Protein AF-A0A410QCZ5-F1 (afdb_monomer_lite)

Radius of gyration: 22.06 Å; chains: 1; bounding box: 44×30×54 Å

Organism: NCBI:txid2507161

pLDDT: mean 86.1, std 10.55, range [38.12, 95.69]

Foldseek 3Di:
DPLPQDALVNLVPDDPVCNVVSLVSHDPVSVVVNVVPDDPPDDDPPDDDDDPPNVVVVVVVVQVCCCVPPVDHD

Secondary structure (DSSP, 8-state):
----PBPHHHHHTS-HHHHHHHHTTB-HHHHHHHHHHS--S---TT--PPPTTHHHHHHHHHHHHHHHHH----

Structure (mmCIF, N/CA/C/O backbone):
data_AF-A0A410QCZ5-F1
#
_entry.id   AF-A0A410QCZ5-F1
#
loop_
_atom_site.group_PDB
_atom_site.id
_atom_site.type_symbol
_atom_site.label_atom_id
_atom_site.label_alt_id
_atom_site.label_comp_id
_atom_site.label_asym_id
_atom_site.label_entity_id
_atom_site.label_seq_id
_atom_site.pdbx_PDB_ins_code
_atom_site.Cartn_x
_atom_site.Cartn_y
_atom_site.Cartn_z
_atom_site.occupancy
_atom_site.B_iso_or_equiv
_atom_site.auth_seq_id
_atom_site.auth_comp_id
_atom_site.auth_asym_id
_atom_site.auth_atom_id
_atom_site.pdbx_PDB_model_num
ATOM 1 N N . MET A 1 1 ? 21.275 -14.218 -27.012 1.00 38.12 1 MET A N 1
ATOM 2 C CA . MET A 1 1 ? 21.155 -12.923 -26.306 1.00 38.12 1 MET A CA 1
ATOM 3 C C . MET A 1 1 ? 21.069 -13.218 -24.820 1.00 38.12 1 MET A C 1
ATOM 5 O O . MET A 1 1 ? 20.241 -14.036 -24.441 1.00 38.12 1 MET A O 1
ATOM 9 N N . ASN A 1 2 ? 21.957 -12.647 -24.003 1.00 46.88 2 ASN A N 1
ATOM 10 C CA . ASN A 1 2 ? 21.925 -12.824 -22.550 1.00 46.88 2 ASN A CA 1
ATOM 11 C C . ASN A 1 2 ? 20.617 -12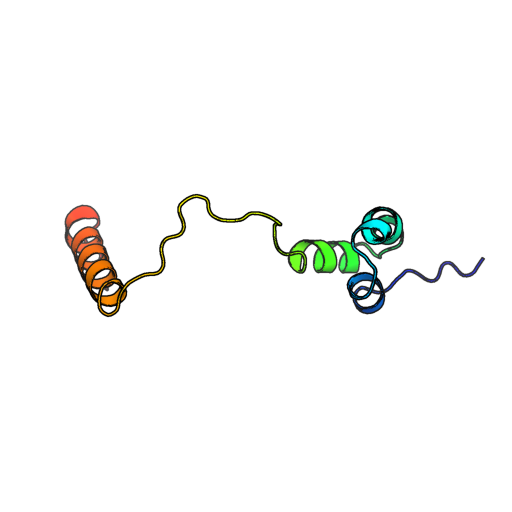.232 -22.010 1.00 46.88 2 ASN A C 1
ATOM 13 O O . ASN A 1 2 ? 20.505 -11.018 -21.860 1.00 46.88 2 ASN A O 1
ATOM 17 N N . ASN A 1 3 ? 19.629 -13.088 -21.739 1.00 57.72 3 ASN A N 1
ATOM 18 C CA . ASN A 1 3 ? 18.372 -12.734 -21.078 1.00 57.72 3 ASN A CA 1
ATOM 19 C C . ASN A 1 3 ? 18.640 -12.463 -19.593 1.00 57.72 3 ASN A C 1
ATOM 21 O O . ASN A 1 3 ? 18.201 -13.210 -18.718 1.00 57.72 3 ASN A O 1
ATOM 25 N N . LYS A 1 4 ? 19.420 -11.421 -19.298 1.00 69.56 4 LYS A N 1
ATOM 26 C CA . LYS A 1 4 ? 19.617 -10.980 -17.923 1.00 69.56 4 LYS A CA 1
ATOM 27 C C . LYS A 1 4 ? 18.303 -10.347 -17.467 1.00 69.56 4 LYS A C 1
ATOM 29 O O . LYS A 1 4 ? 17.945 -9.262 -17.919 1.00 69.56 4 LYS A O 1
ATOM 34 N N . LYS A 1 5 ? 17.553 -11.083 -16.645 1.00 79.69 5 LYS A N 1
ATOM 35 C CA . LYS A 1 5 ? 16.341 -10.577 -15.995 1.00 79.69 5 LYS A CA 1
ATOM 36 C C . LYS A 1 5 ? 16.728 -9.421 -15.075 1.00 79.69 5 LYS A C 1
ATOM 38 O O . LYS A 1 5 ? 17.769 -9.478 -14.423 1.00 79.69 5 LYS A O 1
ATOM 43 N N . LEU A 1 6 ? 15.901 -8.383 -15.071 1.00 87.06 6 LEU A N 1
ATOM 44 C CA . LEU A 1 6 ? 16.060 -7.242 -14.176 1.00 87.06 6 LEU A CA 1
ATOM 45 C C . LEU A 1 6 ? 15.796 -7.714 -12.742 1.00 87.06 6 LEU A C 1
ATOM 47 O O . LEU A 1 6 ? 14.830 -8.445 -12.513 1.00 87.06 6 LEU A O 1
ATOM 51 N N . THR A 1 7 ? 16.640 -7.316 -11.796 1.00 90.50 7 THR A N 1
ATOM 52 C CA . THR A 1 7 ? 16.413 -7.611 -10.375 1.00 90.50 7 THR A CA 1
ATOM 53 C C . THR A 1 7 ? 15.447 -6.604 -9.750 1.00 90.50 7 THR A C 1
ATOM 55 O O . THR A 1 7 ? 15.279 -5.485 -10.242 1.00 90.50 7 THR A O 1
ATOM 58 N N . PHE A 1 8 ? 14.829 -6.975 -8.628 1.00 89.56 8 PHE A N 1
ATOM 59 C CA . PHE A 1 8 ? 13.967 -6.070 -7.863 1.00 89.56 8 PHE A CA 1
ATOM 60 C C . PHE A 1 8 ? 14.682 -4.768 -7.445 1.00 89.56 8 PHE A C 1
ATOM 62 O O . PHE A 1 8 ? 14.116 -3.684 -7.579 1.00 89.56 8 PHE A O 1
ATOM 69 N N . GLU A 1 9 ? 15.936 -4.845 -6.991 1.00 90.00 9 GLU A N 1
ATOM 70 C CA . GLU A 1 9 ? 16.698 -3.663 -6.558 1.00 90.00 9 GLU A CA 1
ATOM 71 C C . GLU A 1 9 ? 17.001 -2.697 -7.707 1.00 90.00 9 GLU A C 1
ATOM 73 O O . GLU A 1 9 ? 16.941 -1.479 -7.530 1.00 90.00 9 GLU A O 1
ATOM 78 N N . GLU A 1 10 ? 17.313 -3.227 -8.892 1.00 90.88 10 GLU A N 1
ATOM 79 C CA . GLU A 1 10 ? 17.506 -2.420 -10.098 1.00 90.88 10 GLU A CA 1
ATOM 80 C C . GLU A 1 10 ? 16.184 -1.773 -10.534 1.00 90.88 10 GLU A C 1
ATOM 82 O O . GLU A 1 10 ? 16.163 -0.594 -10.877 1.00 90.88 10 GLU A O 1
ATOM 87 N N . PHE A 1 11 ? 15.069 -2.505 -10.446 1.00 90.88 11 PHE A N 1
ATOM 88 C CA . PHE A 1 11 ? 13.736 -1.997 -10.772 1.00 90.88 11 PHE A CA 1
ATOM 89 C C . PHE A 1 11 ? 13.286 -0.849 -9.860 1.00 90.88 11 PHE A C 1
ATOM 91 O O . PHE A 1 11 ? 12.733 0.141 -10.340 1.00 90.88 11 PHE A O 1
ATOM 98 N N . MET A 1 12 ? 13.543 -0.936 -8.552 1.00 88.56 12 MET A N 1
ATOM 99 C CA . MET A 1 12 ? 13.130 0.101 -7.596 1.00 88.56 12 MET A CA 1
ATOM 100 C C . MET A 1 12 ? 13.866 1.433 -7.782 1.00 88.56 12 MET A C 1
ATOM 102 O O . MET A 1 12 ? 13.356 2.468 -7.354 1.00 88.56 12 MET A O 1
ATOM 106 N N . LYS A 1 13 ? 15.030 1.420 -8.442 1.00 90.56 13 LYS A N 1
ATOM 107 C CA . LYS A 1 13 ? 15.815 2.620 -8.766 1.00 90.56 13 LYS A CA 1
ATOM 108 C C . LYS A 1 13 ? 15.349 3.323 -10.045 1.00 90.56 13 LYS A C 1
ATOM 110 O O . LYS A 1 13 ? 15.796 4.438 -10.301 1.00 90.56 13 LYS A O 1
ATOM 115 N N . LEU A 1 14 ? 14.485 2.695 -10.846 1.00 90.06 14 LEU A N 1
ATOM 116 C CA . LEU A 1 14 ? 14.005 3.282 -12.096 1.00 90.06 14 LEU A CA 1
ATOM 117 C C . LEU A 1 14 ? 13.005 4.425 -11.848 1.00 90.06 14 LEU A C 1
ATOM 119 O O . LEU A 1 14 ? 12.228 4.367 -10.888 1.00 90.06 14 LEU A O 1
ATOM 123 N N . PRO A 1 15 ? 12.953 5.430 -12.738 1.00 88.44 15 PRO A N 1
ATOM 124 C CA . PRO A 1 15 ? 11.863 6.401 -12.773 1.00 88.44 15 PRO A CA 1
ATOM 125 C C . PRO A 1 15 ? 10.504 5.716 -12.985 1.00 88.44 15 PRO A C 1
ATOM 127 O O . PRO A 1 15 ? 10.403 4.740 -13.726 1.00 88.44 15 PRO A O 1
ATOM 130 N N . GLU A 1 16 ? 9.430 6.248 -12.392 1.00 83.44 16 GLU A N 1
ATOM 131 C CA . GLU A 1 16 ? 8.089 5.634 -12.466 1.00 83.44 16 GLU A CA 1
ATOM 132 C C . GLU A 1 16 ? 7.590 5.454 -13.912 1.00 83.44 16 GLU A C 1
ATOM 134 O O . GLU A 1 16 ? 6.976 4.444 -14.244 1.00 83.44 16 GLU A O 1
ATOM 139 N N . GLN A 1 17 ? 7.934 6.398 -14.792 1.00 87.31 17 GLN A N 1
ATOM 140 C CA . GLN A 1 17 ? 7.604 6.367 -16.222 1.00 87.31 17 GLN A CA 1
ATOM 141 C C . GLN A 1 17 ? 8.241 5.171 -16.953 1.00 87.31 17 GLN A C 1
ATOM 143 O O . GLN A 1 17 ? 7.673 4.665 -17.918 1.00 87.31 17 GLN A O 1
ATOM 148 N N . GLU A 1 18 ? 9.394 4.687 -16.483 1.00 89.50 18 GLU A N 1
ATOM 149 C CA . GLU A 1 18 ? 10.134 3.568 -17.082 1.00 89.50 18 GLU A CA 1
ATOM 150 C C . GLU A 1 18 ? 9.765 2.213 -16.459 1.00 89.50 18 GLU A C 1
ATOM 152 O O . GLU A 1 18 ? 9.954 1.158 -17.078 1.00 89.50 18 GLU A O 1
ATOM 157 N N . LYS A 1 19 ? 9.189 2.219 -15.248 1.00 88.81 19 LYS A N 1
ATOM 158 C CA . LYS A 1 19 ? 8.814 0.996 -14.526 1.00 88.81 19 LYS A CA 1
ATOM 159 C C . LYS A 1 19 ? 7.783 0.155 -15.270 1.00 88.81 19 LYS A C 1
ATOM 161 O O . LYS A 1 19 ? 7.838 -1.065 -15.170 1.00 88.81 19 LYS A O 1
ATOM 166 N N . GLY A 1 20 ? 6.886 0.761 -16.051 1.00 86.75 20 GLY A N 1
ATOM 167 C CA . GLY A 1 20 ? 5.861 0.024 -16.801 1.00 86.75 20 GLY A CA 1
ATOM 168 C C . GLY A 1 20 ? 6.448 -1.028 -17.752 1.00 86.75 20 GLY A C 1
ATOM 169 O O . GLY A 1 20 ? 6.077 -2.202 -17.702 1.00 86.75 20 GLY A O 1
ATOM 170 N N . GLU A 1 21 ? 7.419 -0.632 -18.578 1.00 89.75 21 GLU A N 1
ATOM 171 C CA . GLU A 1 21 ? 8.094 -1.552 -19.503 1.00 89.75 21 GLU A CA 1
ATOM 172 C C . GLU A 1 21 ? 9.143 -2.423 -18.799 1.00 89.75 21 GLU A C 1
ATOM 174 O O . GLU A 1 21 ? 9.320 -3.595 -19.145 1.00 89.75 21 GLU A O 1
ATOM 179 N N . ALA A 1 22 ? 9.813 -1.896 -17.771 1.00 90.31 22 ALA A N 1
ATOM 180 C CA . ALA A 1 22 ? 10.779 -2.657 -16.983 1.00 90.31 22 ALA A CA 1
ATOM 181 C C . ALA A 1 22 ? 10.135 -3.804 -16.183 1.00 90.31 22 ALA A C 1
ATOM 183 O O . ALA A 1 22 ? 10.745 -4.863 -16.035 1.00 90.31 22 ALA A O 1
ATOM 184 N N . TYR A 1 23 ? 8.882 -3.647 -15.744 1.00 90.56 23 TYR A N 1
ATOM 185 C CA . TYR A 1 23 ? 8.135 -4.666 -14.999 1.00 90.56 23 TYR A CA 1
ATOM 186 C C . TYR A 1 23 ? 7.976 -5.972 -15.790 1.00 90.56 23 TYR A C 1
ATOM 188 O O . TYR A 1 23 ? 8.028 -7.066 -15.228 1.00 90.56 23 TYR A O 1
ATOM 196 N N . LYS A 1 24 ? 7.863 -5.884 -17.123 1.00 90.00 24 LYS A N 1
ATOM 197 C CA . LYS A 1 24 ? 7.767 -7.056 -18.011 1.00 90.00 24 LYS A CA 1
ATOM 198 C C . LYS A 1 24 ? 9.052 -7.893 -18.029 1.00 90.00 24 LYS A C 1
ATOM 200 O O . LYS A 1 24 ? 9.002 -9.069 -18.380 1.00 90.00 24 LYS A O 1
ATOM 205 N N . LYS A 1 25 ? 10.190 -7.297 -17.654 1.00 91.38 25 LYS A N 1
ATOM 206 C CA . LYS A 1 25 ? 11.524 -7.923 -17.652 1.00 91.38 25 LYS A CA 1
ATOM 207 C C . LYS A 1 25 ? 11.910 -8.531 -16.296 1.00 91.38 25 LYS A C 1
ATOM 209 O O . LYS A 1 25 ? 12.976 -9.144 -16.199 1.00 91.38 25 LYS A O 1
ATOM 214 N N . LEU A 1 26 ? 11.070 -8.364 -15.272 1.00 90.81 26 LEU A N 1
ATOM 215 C CA . LEU A 1 26 ? 11.250 -8.964 -13.951 1.00 90.81 26 LEU A CA 1
ATOM 216 C C . LEU A 1 26 ? 10.949 -10.470 -13.967 1.00 90.81 26 LEU A C 1
ATOM 218 O O . LEU A 1 26 ? 10.140 -10.962 -14.763 1.00 90.81 26 LEU A O 1
ATOM 222 N N . SER A 1 27 ? 11.576 -11.200 -13.043 1.00 92.25 27 SER A N 1
ATOM 223 C CA . SER A 1 27 ? 11.124 -12.541 -12.662 1.00 92.25 27 SER A CA 1
ATOM 224 C C . SER A 1 27 ? 9.744 -12.475 -11.988 1.00 92.25 27 SER A C 1
ATOM 226 O O . SER A 1 27 ? 9.341 -11.416 -11.511 1.00 92.25 27 SER A O 1
ATOM 228 N N . ASP A 1 28 ? 9.001 -13.582 -11.928 1.00 92.06 28 ASP A N 1
ATOM 229 C CA . ASP A 1 28 ? 7.678 -13.568 -11.284 1.00 92.06 28 ASP A CA 1
ATOM 230 C C . ASP A 1 28 ? 7.764 -13.306 -9.771 1.00 92.06 28 ASP A C 1
ATOM 232 O O . ASP A 1 28 ? 6.918 -12.606 -9.216 1.00 92.06 28 ASP A O 1
ATOM 236 N N . GLU A 1 29 ? 8.834 -13.771 -9.121 1.00 92.50 29 GLU A N 1
ATOM 237 C CA . GLU A 1 29 ? 9.123 -13.446 -7.721 1.00 92.50 29 GLU A CA 1
ATOM 238 C C . GLU A 1 29 ? 9.377 -11.941 -7.537 1.00 92.50 29 GLU A C 1
ATOM 240 O O . GLU A 1 29 ? 8.824 -11.308 -6.636 1.00 92.50 29 GLU A O 1
ATOM 245 N N . ASP A 1 30 ? 10.164 -11.327 -8.420 1.00 92.69 30 ASP A N 1
ATOM 246 C CA . ASP A 1 30 ? 10.458 -9.897 -8.323 1.00 92.69 30 ASP A CA 1
ATOM 247 C C . ASP A 1 30 ? 9.256 -9.028 -8.707 1.00 92.69 30 ASP A C 1
ATOM 249 O O . ASP A 1 30 ? 9.076 -7.953 -8.136 1.00 92.69 30 ASP A O 1
ATOM 253 N N . LYS A 1 31 ? 8.381 -9.495 -9.607 1.00 92.00 31 LYS A N 1
ATOM 254 C CA . LYS A 1 31 ? 7.086 -8.851 -9.890 1.00 92.00 31 LYS A CA 1
ATOM 255 C C . LYS A 1 31 ? 6.202 -8.798 -8.650 1.00 92.00 31 LYS A C 1
ATOM 257 O O . LYS A 1 31 ? 5.532 -7.786 -8.428 1.00 92.00 31 LYS A O 1
ATOM 262 N N . PHE A 1 32 ? 6.197 -9.869 -7.856 1.00 90.88 32 PHE A N 1
ATOM 263 C CA . PHE A 1 32 ? 5.470 -9.919 -6.593 1.00 90.88 32 PHE A CA 1
ATOM 264 C C . PHE A 1 32 ? 6.040 -8.907 -5.590 1.00 90.88 32 PHE A C 1
ATOM 266 O O . PHE A 1 32 ? 5.294 -8.083 -5.058 1.00 90.88 32 PHE A O 1
ATOM 273 N N . LYS A 1 33 ? 7.369 -8.884 -5.412 1.00 90.56 33 LYS A N 1
ATOM 274 C CA . LYS A 1 33 ? 8.054 -7.902 -4.549 1.00 90.56 33 LYS A CA 1
ATOM 275 C C . LYS A 1 33 ? 7.792 -6.461 -4.995 1.00 90.56 33 LYS A C 1
ATOM 277 O O . LYS A 1 33 ? 7.445 -5.621 -4.171 1.00 90.56 33 LYS A O 1
ATOM 282 N N . ALA A 1 34 ? 7.883 -6.185 -6.295 1.00 88.94 34 ALA A N 1
ATOM 283 C CA . ALA A 1 34 ? 7.578 -4.882 -6.888 1.00 88.94 34 ALA A CA 1
ATOM 284 C C . ALA A 1 34 ? 6.144 -4.433 -6.596 1.00 88.94 34 ALA A C 1
ATOM 286 O O . ALA A 1 34 ? 5.926 -3.278 -6.237 1.00 88.94 34 ALA A O 1
ATOM 287 N N . ARG A 1 35 ? 5.168 -5.344 -6.686 1.00 86.00 35 ARG A N 1
ATOM 288 C CA . ARG A 1 35 ? 3.767 -5.015 -6.415 1.00 86.00 35 ARG A CA 1
ATOM 289 C C . ARG A 1 35 ? 3.503 -4.705 -4.942 1.00 86.00 35 ARG A C 1
ATOM 291 O O . ARG A 1 35 ? 2.723 -3.801 -4.667 1.00 86.00 35 ARG A O 1
ATOM 298 N N . LEU A 1 36 ? 4.139 -5.426 -4.019 1.00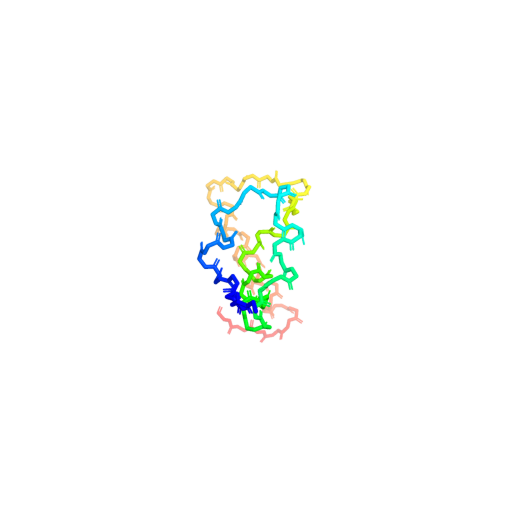 86.50 36 LEU A N 1
ATOM 299 C CA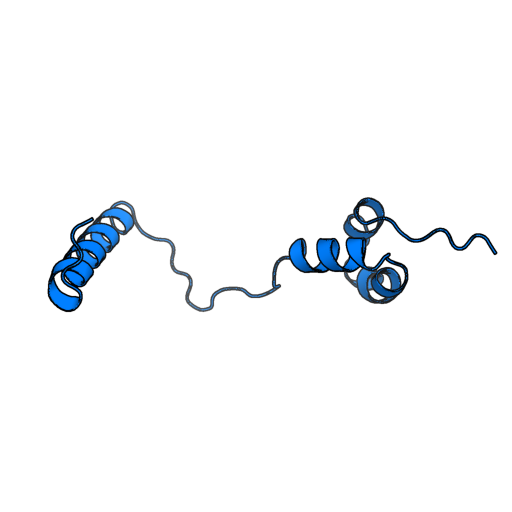 . LEU A 1 36 ? 4.014 -5.172 -2.578 1.00 86.50 36 LEU A CA 1
ATOM 300 C C . LEU A 1 36 ? 4.791 -3.933 -2.116 1.00 86.50 36 LEU A C 1
ATOM 302 O O . LEU A 1 36 ? 4.375 -3.268 -1.172 1.00 86.50 36 LEU A O 1
ATOM 306 N N . GLY A 1 37 ? 5.918 -3.631 -2.764 1.00 80.69 37 GLY A N 1
ATOM 307 C CA . GLY A 1 37 ? 6.751 -2.472 -2.445 1.00 80.69 37 GLY A CA 1
ATOM 308 C C . GLY A 1 37 ? 6.223 -1.150 -3.005 1.00 80.69 37 GLY A C 1
ATOM 309 O O . GLY A 1 37 ? 6.638 -0.085 -2.548 1.00 80.69 37 GLY A O 1
ATOM 310 N N . GLN A 1 38 ? 5.318 -1.186 -3.986 1.00 75.12 38 GLN A N 1
ATOM 311 C CA . GLN A 1 38 ? 4.666 0.022 -4.479 1.00 75.12 38 GLN A CA 1
ATOM 312 C C . GLN A 1 38 ? 3.659 0.542 -3.452 1.00 75.12 38 GLN A C 1
ATOM 314 O O . GLN A 1 38 ? 2.702 -0.137 -3.084 1.00 75.12 38 GLN A O 1
ATOM 319 N N . ASN A 1 39 ? 3.855 1.793 -3.032 1.00 72.31 39 ASN A N 1
ATOM 320 C CA . ASN A 1 39 ? 2.847 2.526 -2.279 1.00 72.31 39 ASN A CA 1
ATOM 321 C C . ASN A 1 39 ? 1.576 2.585 -3.154 1.00 72.31 39 ASN A C 1
ATOM 323 O O . ASN A 1 39 ? 1.707 2.939 -4.328 1.00 72.31 39 ASN A O 1
ATOM 327 N N . PRO A 1 40 ? 0.373 2.242 -2.656 1.00 65.88 40 PRO A N 1
ATOM 328 C CA . PRO A 1 40 ? -0.849 2.122 -3.463 1.00 65.88 40 PRO A CA 1
ATOM 329 C C . PRO A 1 40 ? -1.282 3.378 -4.242 1.00 65.88 40 PRO A C 1
ATOM 331 O O . PRO A 1 40 ? -2.335 3.357 -4.873 1.00 65.88 40 PRO A O 1
ATOM 334 N N . GLY A 1 41 ? -0.518 4.476 -4.204 1.00 67.56 41 GLY A N 1
ATOM 335 C CA . GLY A 1 41 ? -0.786 5.721 -4.929 1.00 67.56 41 GLY A CA 1
ATOM 336 C C . GLY A 1 41 ? -2.057 6.437 -4.469 1.00 67.56 41 GLY A C 1
ATOM 337 O O . GLY A 1 41 ? -2.376 7.511 -4.970 1.00 67.56 41 GLY A O 1
ATOM 338 N N . GLY A 1 42 ? -2.784 5.846 -3.522 1.00 72.19 42 GLY A N 1
ATOM 339 C CA . GLY A 1 42 ? -3.988 6.386 -2.931 1.00 72.19 42 GLY A CA 1
ATOM 340 C C . GLY A 1 42 ? -3.650 7.269 -1.742 1.00 72.19 42 GLY A C 1
ATOM 341 O O . GLY A 1 42 ? -2.855 6.901 -0.880 1.00 72.19 42 GLY A O 1
ATOM 342 N N . THR A 1 43 ? -4.314 8.414 -1.682 1.00 72.44 43 THR A N 1
ATOM 343 C CA . THR A 1 4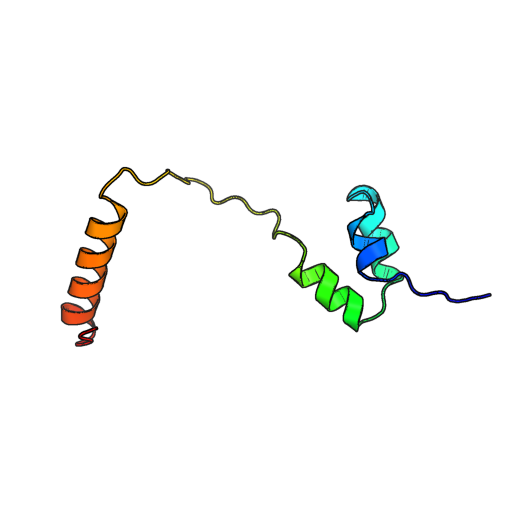3 ? -4.363 9.258 -0.492 1.00 72.44 43 THR A CA 1
ATOM 344 C C . THR A 1 43 ? -5.752 9.148 0.114 1.00 72.44 43 THR A C 1
ATOM 346 O O . THR A 1 43 ? -6.755 9.168 -0.602 1.00 72.44 43 THR A O 1
ATOM 349 N N . THR A 1 44 ? -5.829 9.067 1.441 1.00 80.31 44 THR A N 1
ATOM 350 C CA . THR A 1 44 ? -7.103 9.140 2.158 1.00 80.31 44 THR A CA 1
ATOM 351 C C . THR A 1 44 ? -7.704 10.536 2.001 1.00 80.31 44 THR A C 1
ATOM 353 O O . THR A 1 44 ? -7.183 11.513 2.543 1.00 80.31 44 THR A O 1
ATOM 356 N N . ILE A 1 45 ? -8.820 10.642 1.277 1.00 84.38 45 ILE A N 1
ATOM 357 C CA . ILE A 1 45 ? -9.599 11.884 1.212 1.00 84.38 45 ILE A CA 1
ATOM 358 C C . ILE A 1 45 ? -10.205 12.146 2.594 1.00 84.38 45 ILE A C 1
ATOM 360 O O . ILE A 1 45 ? -10.797 11.255 3.199 1.00 84.38 45 ILE A O 1
ATOM 364 N N . GLY A 1 46 ? -10.058 13.373 3.098 1.00 83.50 46 GLY A N 1
ATOM 365 C CA . GLY A 1 46 ? -10.586 13.759 4.410 1.00 83.50 46 GLY A CA 1
ATOM 366 C C . GLY A 1 46 ? -9.685 13.394 5.590 1.00 83.50 46 GLY A C 1
ATOM 367 O O . GLY A 1 46 ? -10.148 13.445 6.729 1.00 83.50 46 GLY A O 1
ATOM 368 N N . TYR A 1 47 ? -8.411 13.063 5.346 1.00 82.44 47 TYR A N 1
ATOM 369 C CA . TYR A 1 47 ? -7.431 12.923 6.419 1.00 82.44 47 TYR A CA 1
ATOM 370 C C . TYR A 1 47 ? -7.403 14.186 7.290 1.00 82.44 47 TYR A C 1
ATOM 372 O O . TYR A 1 47 ? -7.192 15.298 6.799 1.00 82.44 47 TYR A O 1
ATOM 380 N N . LYS A 1 48 ? -7.600 14.000 8.593 1.00 84.00 48 LYS A N 1
ATOM 381 C CA . LYS A 1 48 ? -7.386 15.027 9.608 1.00 84.00 48 LYS A CA 1
ATOM 382 C C . LYS A 1 48 ? -6.402 14.466 10.628 1.00 84.00 48 LYS A C 1
ATOM 384 O O . LYS A 1 48 ? -6.650 13.370 11.133 1.00 84.00 48 LYS A O 1
ATOM 389 N N . PRO A 1 49 ? -5.294 15.169 10.919 1.00 84.00 49 PRO A N 1
ATOM 390 C CA . PRO A 1 49 ? -4.400 14.742 11.980 1.00 84.00 49 PRO A CA 1
ATOM 391 C C . PRO A 1 49 ? -5.165 14.740 13.303 1.00 84.00 49 PRO A C 1
ATOM 393 O O . PRO A 1 49 ? -5.935 15.661 13.583 1.00 84.00 49 PRO A O 1
ATOM 396 N N . LEU A 1 50 ? -4.948 13.694 14.095 1.00 87.81 50 LEU A N 1
ATOM 397 C CA . LEU A 1 50 ? -5.488 13.614 15.445 1.00 87.81 50 LEU A CA 1
ATOM 398 C C . LEU A 1 50 ? -4.814 14.666 16.325 1.00 87.81 50 LEU A C 1
ATOM 400 O O . LEU A 1 50 ? -3.594 14.841 16.271 1.00 87.81 50 LEU A O 1
ATOM 404 N N . LYS A 1 51 ? -5.606 15.344 17.150 1.00 92.12 51 LYS A N 1
ATOM 405 C CA . LYS A 1 51 ? -5.099 16.181 18.236 1.00 92.12 51 LYS A CA 1
ATOM 406 C C . LYS A 1 51 ? -4.576 15.304 19.373 1.00 92.12 51 LYS A C 1
ATOM 408 O O . LYS A 1 51 ? -4.924 14.128 19.505 1.00 92.12 51 LYS A O 1
ATOM 413 N N . GLU A 1 52 ? -3.749 15.905 20.216 1.00 89.31 52 GLU A N 1
ATOM 414 C CA . GLU A 1 52 ? -3.247 15.269 21.431 1.00 89.31 52 GLU A CA 1
ATOM 415 C C . GLU A 1 52 ? -4.417 14.792 22.314 1.00 89.31 52 GLU A C 1
ATOM 417 O O . GLU A 1 52 ? -5.409 15.500 22.487 1.00 89.31 52 GLU A O 1
ATOM 422 N N . GLY A 1 53 ? -4.348 13.549 22.796 1.00 87.81 53 GLY A N 1
ATOM 423 C CA . GLY A 1 53 ? -5.406 12.911 23.590 1.00 87.81 53 GLY A CA 1
ATOM 424 C C . GLY A 1 53 ? -6.598 12.333 22.806 1.00 87.81 53 GLY A C 1
ATOM 425 O O . GLY A 1 53 ? -7.327 11.497 23.346 1.00 87.81 53 GLY A O 1
ATOM 426 N N . GLU A 1 54 ? -6.804 12.680 21.526 1.00 91.69 54 GLU A N 1
ATOM 427 C CA . GLU A 1 54 ? -7.911 12.103 20.733 1.00 91.69 54 GLU A CA 1
ATOM 428 C C . GLU A 1 54 ? -7.716 10.604 20.494 1.00 91.69 54 GLU A C 1
ATOM 430 O O . GLU A 1 54 ? -8.670 9.832 20.563 1.00 91.69 54 GLU A O 1
ATOM 435 N N . LYS A 1 55 ? -6.469 10.168 20.291 1.00 90.31 55 LYS A N 1
ATOM 436 C CA . LYS A 1 55 ? -6.142 8.750 20.098 1.00 90.31 55 LYS A CA 1
ATOM 437 C C . LYS A 1 55 ? -6.552 7.896 21.303 1.00 90.31 55 LYS A C 1
ATOM 439 O O . LYS A 1 55 ? -7.154 6.841 21.126 1.00 90.31 55 LYS A O 1
ATOM 444 N N . GLU A 1 56 ? -6.244 8.349 22.516 1.00 93.25 56 GLU A N 1
ATOM 445 C CA . GLU A 1 56 ? -6.599 7.641 23.754 1.00 93.25 56 GLU A CA 1
ATOM 446 C C . GLU A 1 56 ? -8.104 7.655 24.003 1.00 93.25 56 GLU A C 1
ATOM 448 O O . GLU A 1 56 ? -8.666 6.646 24.432 1.00 93.25 56 GLU A O 1
ATOM 453 N N . LYS A 1 57 ? -8.767 8.776 23.698 1.00 93.88 57 LYS A N 1
ATOM 454 C CA . LYS A 1 57 ? -10.224 8.879 23.765 1.00 93.88 57 LYS A CA 1
ATOM 455 C C . LYS A 1 57 ? -10.890 7.858 22.839 1.00 93.88 57 LYS A C 1
ATOM 457 O O . LYS A 1 57 ? -11.679 7.047 23.315 1.00 93.88 57 LYS A O 1
ATOM 462 N N . TYR A 1 58 ? -10.529 7.848 21.555 1.00 93.88 58 TYR A N 1
ATOM 463 C CA . TYR A 1 58 ? -11.105 6.918 20.580 1.00 93.88 58 TYR A CA 1
ATOM 464 C C . TYR A 1 58 ? -10.803 5.458 20.914 1.00 93.88 58 TYR A C 1
ATOM 466 O O . TYR A 1 58 ? -11.646 4.591 20.705 1.00 93.88 58 TYR A O 1
ATOM 474 N N . 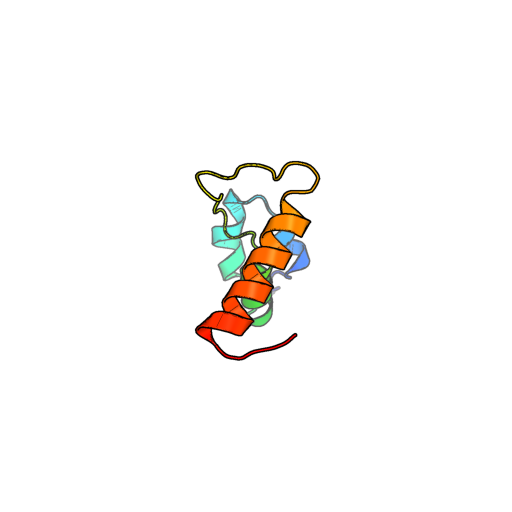HIS A 1 59 ? -9.631 5.179 21.487 1.00 92.50 59 HIS A N 1
ATOM 475 C CA . HIS A 1 59 ? -9.295 3.838 21.952 1.00 92.50 59 HIS A CA 1
ATOM 476 C C . HIS A 1 59 ? -10.231 3.362 23.074 1.00 92.50 59 HIS A C 1
ATOM 478 O O . HIS A 1 59 ? -10.776 2.263 22.984 1.00 92.50 59 HIS A O 1
ATOM 484 N N . LYS A 1 60 ? -10.476 4.200 24.091 1.00 94.75 60 LYS A N 1
ATOM 485 C CA . LYS A 1 60 ? -11.409 3.880 25.186 1.00 94.75 60 LYS A CA 1
ATOM 486 C C . LYS A 1 60 ? -12.839 3.692 24.683 1.00 94.75 60 LYS A C 1
ATOM 488 O O . LYS A 1 60 ? -13.499 2.735 25.076 1.00 94.75 60 LYS A O 1
ATOM 493 N N . GLU A 1 61 ? -13.300 4.577 23.800 1.00 95.25 61 GLU A N 1
ATOM 494 C CA . GLU A 1 61 ? -14.628 4.480 23.181 1.00 95.25 61 GLU A CA 1
ATOM 495 C C . GLU A 1 61 ? -14.788 3.175 22.389 1.00 95.25 61 GLU A C 1
ATOM 497 O O . GLU A 1 61 ? -15.823 2.517 22.482 1.00 95.25 61 GLU A O 1
ATOM 502 N N . PHE A 1 62 ? -13.750 2.759 21.660 1.00 94.25 62 PHE A N 1
ATOM 503 C CA . PHE A 1 62 ? -13.767 1.512 20.902 1.00 94.25 62 PHE A CA 1
ATOM 504 C C . PHE A 1 62 ? -13.797 0.267 21.798 1.00 94.25 62 PHE A C 1
ATOM 506 O O . PHE A 1 62 ? -14.584 -0.642 21.540 1.00 94.25 62 PHE A O 1
ATOM 513 N N . ILE A 1 63 ? -13.000 0.229 22.872 1.00 95.44 63 ILE A N 1
ATOM 514 C CA . ILE A 1 63 ? -13.038 -0.879 23.844 1.00 95.44 63 ILE A CA 1
ATOM 515 C C . ILE A 1 63 ? -14.427 -0.981 24.482 1.00 95.44 63 ILE A C 1
ATOM 517 O O . ILE A 1 63 ? -15.003 -2.067 24.536 1.00 95.44 63 ILE A O 1
ATOM 521 N N . GLN A 1 64 ? -15.002 0.150 24.900 1.00 94.88 64 GLN A N 1
ATOM 522 C CA . GLN A 1 64 ? -16.344 0.171 25.478 1.00 94.88 64 GLN A CA 1
ATOM 523 C C . GLN A 1 64 ? -17.393 -0.349 24.483 1.00 94.88 64 GLN A C 1
ATOM 525 O O . GLN A 1 64 ? -18.226 -1.180 24.843 1.00 94.88 64 GLN A O 1
ATOM 530 N N . PHE A 1 65 ? -17.314 0.071 23.217 1.00 95.62 65 PHE A N 1
ATOM 531 C CA . PHE A 1 65 ? -18.170 -0.444 22.149 1.00 95.62 65 PHE A CA 1
ATOM 532 C C . PHE A 1 65 ? -18.055 -1.968 21.995 1.00 95.62 65 PHE A C 1
ATOM 534 O O . PHE A 1 65 ? -19.076 -2.650 21.900 1.00 95.62 65 PHE A O 1
ATOM 541 N N . LEU A 1 66 ? -16.837 -2.520 21.994 1.00 95.69 66 LEU A N 1
ATOM 542 C CA . LEU A 1 66 ? -16.621 -3.966 21.882 1.00 95.69 66 LEU A CA 1
ATOM 543 C C . LEU A 1 66 ? -17.219 -4.730 23.066 1.00 95.69 66 LEU A C 1
ATOM 545 O O . LEU A 1 66 ? -17.865 -5.763 22.867 1.00 95.69 66 LEU A O 1
ATOM 549 N N . LYS A 1 67 ? -17.081 -4.189 24.276 1.00 95.50 67 LYS A N 1
ATOM 550 C CA . LYS A 1 67 ? -17.677 -4.762 25.482 1.00 95.50 67 LYS A CA 1
ATOM 551 C C . LYS A 1 67 ? -19.202 -4.770 25.413 1.00 95.50 67 LYS A C 1
ATOM 553 O O . LYS A 1 67 ? -19.822 -5.801 25.656 1.00 95.50 67 LYS A O 1
ATOM 558 N N . GLU A 1 68 ? -19.811 -3.652 25.025 1.00 94.38 68 GLU A N 1
ATOM 559 C CA . GLU A 1 68 ? -21.271 -3.496 24.982 1.00 94.38 68 GLU A CA 1
ATOM 560 C C . GLU A 1 68 ? -21.938 -4.259 23.833 1.00 94.38 68 GLU A C 1
ATOM 562 O O . GLU A 1 68 ? -23.021 -4.818 24.006 1.00 94.38 68 GLU A O 1
ATOM 567 N N . LYS A 1 69 ? -21.329 -4.258 22.642 1.00 93.31 69 LYS A N 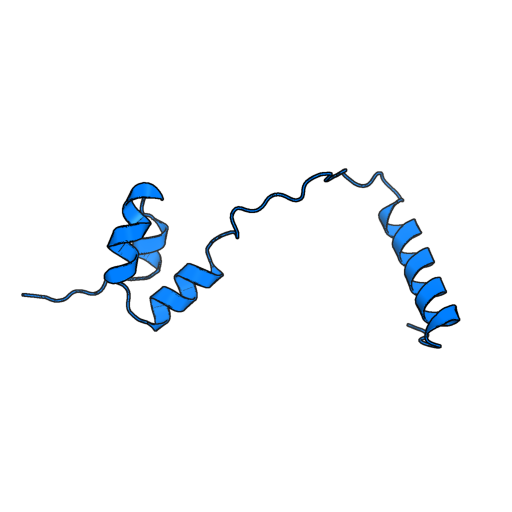1
ATOM 568 C CA . LYS A 1 69 ? -21.940 -4.821 21.427 1.00 93.31 69 LYS A CA 1
ATOM 569 C C . LYS A 1 69 ? -21.521 -6.247 21.133 1.00 93.31 69 LYS A C 1
ATOM 571 O O . LYS A 1 69 ? -22.286 -6.972 20.501 1.00 93.31 69 LYS A O 1
ATOM 576 N N . HIS A 1 70 ? -20.329 -6.637 21.567 1.00 90.81 70 HIS A N 1
ATOM 577 C CA . HIS A 1 70 ? -19.744 -7.927 21.222 1.00 90.81 70 HIS A CA 1
ATOM 578 C C . HIS A 1 70 ? -19.375 -8.770 22.448 1.00 90.81 70 HIS A C 1
ATOM 580 O O . HIS A 1 70 ? -18.997 -9.925 22.273 1.00 90.81 70 HIS A O 1
ATOM 586 N N . GLY A 1 71 ? -19.509 -8.240 23.672 1.00 90.25 71 GLY A N 1
ATOM 587 C CA . GLY A 1 71 ? -19.157 -8.961 24.901 1.00 90.25 71 GLY A CA 1
ATOM 588 C C . GLY A 1 71 ? -17.662 -9.273 25.016 1.00 90.25 71 GLY A C 1
ATOM 589 O O . GLY A 1 71 ? -17.282 -10.151 25.786 1.00 90.25 71 GLY A O 1
ATOM 590 N N . ILE A 1 72 ? -16.823 -8.594 24.228 1.00 88.62 72 ILE A N 1
ATOM 591 C CA . ILE A 1 72 ? -15.372 -8.784 24.211 1.00 88.62 72 ILE A CA 1
ATOM 592 C C . ILE A 1 72 ? -14.760 -7.812 25.224 1.00 88.62 72 ILE A C 1
ATOM 594 O O . ILE A 1 72 ? -14.942 -6.604 25.094 1.00 88.62 72 ILE A O 1
ATOM 598 N N . ASP A 1 73 ? -14.035 -8.343 26.211 1.00 86.25 73 ASP A N 1
ATOM 599 C CA . ASP A 1 73 ? -13.280 -7.575 27.211 1.00 86.25 73 ASP A CA 1
ATOM 600 C C . ASP A 1 73 ? -11.782 -7.800 26.941 1.00 86.25 73 ASP A C 1
ATOM 602 O O . ASP A 1 73 ? -11.296 -8.928 27.059 1.00 86.25 73 ASP A O 1
ATOM 606 N N . ILE A 1 74 ? -11.087 -6.751 26.491 1.00 77.81 74 ILE A N 1
ATOM 607 C CA . ILE A 1 74 ? -9.671 -6.744 26.072 1.00 77.81 74 ILE A CA 1
ATOM 608 C C . ILE A 1 74 ? -8.922 -5.573 26.694 1.00 77.81 74 ILE A C 1
ATOM 610 O O . ILE A 1 74 ? -9.543 -4.499 26.861 1.00 77.81 74 ILE A O 1
#

Sequence (74 aa):
MNNKKLTFEEFMKLPEQEKGEAYKKLSDEDKFKARLGQNPGGTTIGYKPLKEGEKEKYHKEFIQFLKEKHGIDI